Protein AF-A0A3S1APE7-F1 (afdb_monomer_lite)

Foldseek 3Di:
DDDDDDDDDDDDDDDDDDDDDDDDCPDPPPPPQDALVVCVVQFWDWDDDPNFTAIDTDPVNVVLLVVLVVCVVVVNADPVSVSVNVSPVVNVVVRVVVRVVRVD

Radius of gyration: 30.39 Å; chains: 1; bounding box: 60×31×98 Å

Sequence (104 aa):
MIAPFQIPKSDRTQISNDKIKKTQDNPPMTTTLVKPSQFLPEGICIKHINNLMLFKFSDKLGERMQELLDKNKLDTLTPEEAIELEAIGELDDIFSYINGAVAA

pLDDT: mean 79.23, std 20.41, range [37.88, 97.44]

Organism: NCBI:txid447716

Secondary structure (DSSP, 8-state):
--PPP-PPPP-PPP---------------------GGGGHHHHEEEEEETTEEEEEE-HHHHHHHHHHHHHHHTT---HHHHHHHHHHHHHHHHHHHHHHHHH-

Structure (mmCIF, N/CA/C/O backbone):
data_AF-A0A3S1APE7-F1
#
_entry.id   AF-A0A3S1APE7-F1
#
loop_
_atom_site.group_PDB
_atom_site.id
_atom_site.type_symbol
_atom_site.label_atom_id
_atom_site.label_alt_id
_atom_site.label_comp_id
_atom_site.label_asym_id
_atom_site.label_entity_id
_atom_site.label_seq_id
_atom_site.pdbx_PDB_ins_code
_atom_site.Cartn_x
_atom_site.Cartn_y
_atom_site.Cartn_z
_atom_site.occupancy
_atom_site.B_iso_or_equiv
_atom_site.auth_seq_id
_atom_site.auth_comp_id
_atom_site.auth_asym_id
_atom_site.auth_atom_id
_atom_site.pdbx_PDB_model_num
ATOM 1 N N . MET A 1 1 ? 46.574 -22.109 78.065 1.00 49.03 1 MET A N 1
ATOM 2 C CA . MET A 1 1 ? 45.621 -22.335 76.955 1.00 49.03 1 MET A CA 1
ATOM 3 C C . MET A 1 1 ? 44.882 -21.029 76.721 1.00 49.03 1 MET A C 1
ATOM 5 O O . MET A 1 1 ? 44.302 -20.525 77.670 1.00 49.03 1 MET A O 1
ATOM 9 N N . ILE A 1 2 ? 44.986 -20.440 75.529 1.00 45.62 2 ILE A N 1
ATOM 10 C CA . ILE A 1 2 ? 44.364 -19.150 75.184 1.00 45.62 2 ILE A CA 1
ATOM 11 C C . ILE A 1 2 ? 43.212 -19.459 74.220 1.00 45.62 2 ILE A C 1
ATOM 13 O O . ILE A 1 2 ? 43.444 -20.109 73.204 1.00 45.62 2 ILE A O 1
ATOM 17 N N . ALA A 1 3 ? 41.983 -19.059 74.553 1.00 62.56 3 ALA A N 1
ATOM 18 C CA . ALA A 1 3 ? 40.826 -19.218 73.671 1.00 62.56 3 ALA A CA 1
ATOM 19 C C . ALA A 1 3 ? 40.764 -18.053 72.659 1.00 62.56 3 ALA A C 1
ATOM 21 O O . ALA A 1 3 ? 41.035 -16.915 73.051 1.00 62.56 3 ALA A O 1
ATOM 22 N N . PRO A 1 4 ? 40.427 -18.293 71.377 1.00 53.72 4 PRO A N 1
ATOM 23 C CA . PRO A 1 4 ? 40.344 -17.230 70.385 1.00 53.72 4 PRO A CA 1
ATOM 24 C C . PRO A 1 4 ? 39.055 -16.406 70.518 1.00 53.72 4 PRO A C 1
ATOM 26 O O . PRO A 1 4 ? 37.967 -16.915 70.779 1.00 53.72 4 PRO A O 1
ATOM 29 N N . PHE A 1 5 ? 39.234 -15.107 70.307 1.00 46.50 5 PHE A N 1
ATOM 30 C CA . PHE A 1 5 ? 38.241 -14.039 70.237 1.00 46.50 5 PHE A CA 1
ATOM 31 C C . PHE A 1 5 ? 37.373 -14.165 68.975 1.00 46.50 5 PHE A C 1
ATOM 33 O O . PHE A 1 5 ? 37.933 -14.472 67.928 1.00 46.50 5 PHE A O 1
ATOM 40 N N . GLN A 1 6 ? 36.060 -13.878 69.047 1.00 64.00 6 GLN A N 1
ATOM 41 C CA . GLN A 1 6 ? 35.229 -13.583 67.867 1.00 64.00 6 GLN A CA 1
ATOM 42 C C . GLN A 1 6 ? 34.229 -12.439 68.086 1.00 64.00 6 GLN A C 1
ATOM 44 O O . GLN A 1 6 ? 33.583 -12.333 69.126 1.00 64.00 6 GLN A O 1
ATOM 49 N N . ILE A 1 7 ? 34.147 -11.580 67.064 1.00 54.50 7 ILE A N 1
ATOM 50 C CA . ILE A 1 7 ? 33.454 -10.282 67.011 1.00 54.50 7 ILE A CA 1
ATOM 51 C C . ILE A 1 7 ? 31.940 -10.467 66.758 1.00 54.50 7 ILE A C 1
ATOM 53 O O . ILE A 1 7 ? 31.570 -11.301 65.927 1.00 54.50 7 ILE A O 1
ATOM 57 N N . PRO A 1 8 ? 31.052 -9.676 67.397 1.00 48.84 8 PRO A N 1
ATOM 58 C CA . PRO A 1 8 ? 29.602 -9.772 67.215 1.00 48.84 8 PRO A CA 1
ATOM 59 C C . PRO A 1 8 ? 29.132 -9.129 65.901 1.00 48.84 8 PRO A C 1
ATOM 61 O O . PRO A 1 8 ? 29.562 -8.029 65.548 1.00 48.84 8 PRO A O 1
ATOM 64 N N . LYS A 1 9 ? 28.196 -9.773 65.190 1.00 49.12 9 LYS A N 1
ATOM 65 C CA . LYS A 1 9 ? 27.477 -9.136 64.076 1.00 49.12 9 LYS A CA 1
ATOM 66 C C . LYS A 1 9 ? 26.229 -8.426 64.604 1.00 49.12 9 LYS A C 1
ATOM 68 O O . LYS A 1 9 ? 25.368 -9.040 65.222 1.00 49.12 9 LYS A O 1
ATOM 73 N N . SER A 1 10 ? 26.206 -7.118 64.369 1.00 49.53 10 SER A N 1
ATOM 74 C CA . SER A 1 10 ? 25.104 -6.185 64.604 1.00 49.53 10 SER A CA 1
ATOM 75 C C . SER A 1 10 ? 23.951 -6.486 63.649 1.00 49.53 10 SER A C 1
ATOM 77 O O . SER A 1 10 ? 24.171 -6.461 62.437 1.00 49.53 10 SER A O 1
ATOM 79 N N . ASP A 1 11 ? 22.753 -6.747 64.179 1.00 48.94 11 ASP A N 1
ATOM 80 C CA . ASP A 1 11 ? 21.532 -6.801 63.376 1.00 48.94 11 ASP A CA 1
ATOM 81 C C . ASP A 1 11 ? 20.692 -5.546 63.616 1.00 48.94 11 ASP A C 1
ATOM 83 O O . ASP A 1 11 ? 20.328 -5.186 64.739 1.00 48.94 11 ASP A O 1
ATOM 87 N N . ARG A 1 12 ? 20.490 -4.829 62.515 1.00 46.59 12 ARG A N 1
ATOM 88 C CA . ARG A 1 12 ? 19.928 -3.487 62.422 1.00 46.59 12 ARG A CA 1
ATOM 89 C C . ARG A 1 12 ? 18.407 -3.538 62.590 1.00 46.59 12 ARG A C 1
ATOM 91 O O . ARG A 1 12 ? 17.719 -4.350 61.984 1.00 46.59 12 ARG A O 1
ATOM 98 N N . THR A 1 13 ? 17.916 -2.603 63.391 1.00 37.88 13 THR A N 1
ATOM 99 C CA . THR A 1 13 ? 16.523 -2.336 63.755 1.00 37.88 13 THR A CA 1
ATOM 100 C C . THR A 1 13 ? 15.558 -2.266 62.564 1.00 37.88 13 THR A C 1
ATOM 102 O O . THR A 1 13 ? 15.829 -1.603 61.563 1.00 37.88 13 THR A O 1
ATOM 105 N N . GLN A 1 14 ? 14.394 -2.894 62.745 1.00 50.03 14 GLN A N 1
ATOM 106 C CA . GLN A 1 14 ? 13.177 -2.763 61.941 1.00 50.03 14 GLN A CA 1
ATOM 107 C C . GLN A 1 14 ? 12.613 -1.333 62.006 1.00 50.03 14 GLN A C 1
ATOM 109 O O . GLN A 1 14 ? 12.418 -0.800 63.097 1.00 50.03 14 GLN A O 1
ATOM 114 N N . ILE A 1 15 ? 12.254 -0.752 60.861 1.00 49.44 15 ILE A N 1
ATOM 115 C CA . ILE A 1 15 ? 11.312 0.374 60.782 1.00 49.44 15 ILE A CA 1
ATOM 116 C C . ILE A 1 15 ? 10.318 0.111 59.650 1.00 49.44 15 ILE A C 1
ATOM 118 O O . ILE A 1 15 ? 10.653 0.194 58.472 1.00 49.44 15 ILE A O 1
ATOM 122 N N . SER A 1 16 ? 9.089 -0.215 60.049 1.00 45.06 16 SER A N 1
ATOM 123 C CA . SER A 1 16 ? 7.886 -0.104 59.227 1.00 45.06 16 SER A CA 1
ATOM 124 C C . SER A 1 16 ? 7.433 1.351 59.260 1.00 45.06 16 SER A C 1
ATOM 126 O O . SER A 1 16 ? 7.337 1.911 60.348 1.00 45.06 16 SER A O 1
ATOM 128 N N . ASN A 1 17 ? 7.154 1.947 58.103 1.00 42.50 17 ASN A N 1
ATOM 129 C CA . ASN A 1 17 ? 6.326 3.142 58.002 1.00 42.50 17 ASN A CA 1
ATOM 130 C C . ASN A 1 17 ? 5.506 3.074 56.713 1.00 42.50 17 ASN A C 1
ATOM 132 O O . ASN A 1 17 ? 6.020 3.143 55.598 1.00 42.50 17 ASN A O 1
ATOM 136 N N . ASP A 1 18 ? 4.211 2.919 56.935 1.00 45.84 18 ASP A N 1
ATOM 137 C CA . ASP A 1 18 ? 3.114 3.040 55.995 1.00 45.84 18 ASP A CA 1
ATOM 138 C C . ASP A 1 18 ? 3.100 4.429 55.309 1.00 45.84 18 ASP A C 1
ATOM 140 O O . ASP A 1 18 ? 3.474 5.439 55.909 1.00 45.84 18 ASP A O 1
ATOM 144 N N . LYS A 1 19 ? 2.534 4.473 54.093 1.00 51.16 19 LYS A N 1
ATOM 145 C CA . LYS A 1 19 ? 1.965 5.655 53.408 1.00 51.16 19 LYS A CA 1
ATOM 146 C C . LYS A 1 19 ? 2.885 6.666 52.683 1.00 51.16 19 LYS A C 1
ATOM 148 O O . LYS A 1 19 ? 3.034 7.793 53.138 1.00 51.16 19 LYS A O 1
ATOM 153 N N . ILE A 1 20 ? 3.254 6.387 51.420 1.00 48.00 20 ILE A N 1
ATOM 154 C CA . ILE A 1 20 ? 3.287 7.415 50.346 1.00 48.00 20 ILE A CA 1
ATOM 155 C C . ILE A 1 20 ? 2.786 6.833 49.001 1.00 48.00 20 ILE A C 1
ATOM 157 O O . ILE A 1 20 ? 3.521 6.215 48.247 1.00 48.00 20 ILE A O 1
ATOM 161 N N . LYS A 1 21 ? 1.502 7.095 48.723 1.00 39.66 21 LYS A N 1
ATOM 162 C CA . LYS A 1 21 ? 0.955 7.636 47.461 1.00 39.66 21 LYS A CA 1
ATOM 163 C C . LYS A 1 21 ? 1.254 6.909 46.126 1.00 39.66 21 LYS A C 1
ATOM 165 O O . LYS A 1 21 ? 2.256 7.155 45.476 1.00 39.66 21 LYS A O 1
ATOM 170 N N . LYS A 1 22 ? 0.229 6.182 45.657 1.00 49.06 22 LYS A N 1
ATOM 171 C CA . LYS A 1 22 ? -0.344 6.225 44.292 1.00 49.06 22 LYS A CA 1
ATOM 172 C C . LYS A 1 22 ? 0.669 6.386 43.143 1.00 49.06 22 LYS A C 1
ATOM 174 O O . LYS A 1 22 ? 0.828 7.488 42.630 1.00 49.06 22 LYS A O 1
ATOM 179 N N . THR A 1 23 ? 1.185 5.268 42.644 1.00 38.47 23 THR A N 1
ATOM 180 C CA . THR A 1 23 ? 1.513 5.150 41.219 1.00 38.47 23 THR A CA 1
ATOM 181 C C . THR A 1 23 ? 0.635 4.052 40.664 1.00 38.47 23 THR A C 1
ATOM 183 O O . THR A 1 23 ? 0.759 2.882 41.006 1.00 38.47 23 THR A O 1
ATOM 186 N N . GLN A 1 24 ? -0.346 4.501 39.899 1.00 46.78 24 GLN A N 1
ATOM 187 C CA . GLN A 1 24 ? -1.166 3.690 39.030 1.00 46.78 24 GLN A CA 1
ATOM 188 C C . GLN A 1 24 ? -0.197 2.994 38.070 1.00 46.78 24 GLN A C 1
ATOM 190 O O . GLN A 1 24 ? 0.403 3.653 37.223 1.00 46.78 24 GLN A O 1
ATOM 195 N N . ASP A 1 25 ? 0.024 1.699 38.283 1.00 40.41 25 ASP A N 1
ATOM 196 C CA . ASP A 1 25 ? 0.674 0.812 37.325 1.00 40.41 25 ASP A CA 1
ATOM 197 C C . ASP A 1 25 ? -0.282 0.680 36.134 1.00 40.41 25 ASP A C 1
ATOM 199 O O . ASP A 1 25 ? -1.075 -0.252 36.033 1.00 40.41 25 ASP A O 1
ATOM 203 N N . ASN A 1 26 ? -0.316 1.711 35.287 1.00 49.78 26 ASN A N 1
ATOM 204 C CA . ASN A 1 26 ? -0.713 1.494 33.909 1.00 49.78 26 ASN A CA 1
ATOM 205 C C . ASN A 1 26 ? 0.449 0.691 33.312 1.00 49.78 26 ASN A C 1
ATOM 207 O O . ASN A 1 26 ? 1.558 1.236 33.270 1.00 49.78 26 ASN A O 1
ATOM 211 N N . PRO A 1 27 ? 0.242 -0.568 32.881 1.00 55.19 27 PRO A N 1
ATOM 212 C CA . PRO A 1 27 ? 1.295 -1.313 32.208 1.00 55.19 27 PRO A CA 1
ATOM 213 C C . PRO A 1 27 ? 1.810 -0.459 31.041 1.00 55.19 27 PRO A C 1
ATOM 215 O O . PRO A 1 27 ? 1.012 0.275 30.441 1.00 55.19 27 PRO A O 1
ATOM 218 N N . PRO A 1 28 ? 3.119 -0.496 30.724 1.00 54.44 28 PRO A N 1
ATOM 219 C CA . PRO A 1 28 ? 3.645 0.244 29.588 1.00 54.44 28 PRO A CA 1
ATOM 220 C C . PRO A 1 28 ? 2.791 -0.124 28.379 1.00 54.44 28 PRO A C 1
ATOM 222 O O . PRO A 1 28 ? 2.672 -1.308 28.055 1.00 54.44 28 PRO A O 1
ATOM 225 N N . MET A 1 29 ? 2.140 0.879 27.776 1.00 52.94 29 MET A N 1
ATOM 226 C CA . MET A 1 29 ? 1.397 0.696 26.536 1.00 52.94 29 MET A CA 1
ATOM 227 C C . MET A 1 29 ? 2.391 0.113 25.546 1.00 52.94 29 MET A C 1
ATOM 229 O O . MET A 1 29 ? 3.319 0.787 25.102 1.00 52.94 29 MET A O 1
ATOM 233 N N . THR A 1 30 ? 2.272 -1.186 25.323 1.00 48.28 30 THR A N 1
ATOM 234 C CA . THR A 1 30 ? 3.162 -1.949 24.471 1.00 48.28 30 THR A CA 1
ATOM 235 C C . THR A 1 30 ? 2.771 -1.542 23.067 1.00 48.28 30 THR A C 1
ATOM 237 O O . THR A 1 30 ? 1.824 -2.072 22.495 1.00 48.28 30 THR A O 1
ATOM 240 N N . THR A 1 31 ? 3.439 -0.517 22.540 1.00 56.16 31 THR A N 1
ATOM 241 C CA . THR A 1 31 ? 3.325 -0.154 21.136 1.00 56.16 31 THR A CA 1
ATOM 242 C C . THR A 1 31 ? 3.854 -1.347 20.359 1.00 56.16 31 THR A C 1
ATOM 244 O O . THR A 1 31 ? 5.055 -1.612 20.301 1.00 56.16 31 THR A O 1
ATOM 247 N N . THR A 1 32 ? 2.932 -2.162 19.859 1.00 63.47 32 THR A N 1
ATOM 248 C CA . THR A 1 32 ? 3.276 -3.319 19.044 1.00 63.47 32 THR A CA 1
ATOM 249 C C . THR A 1 32 ? 3.822 -2.762 17.741 1.00 63.47 32 THR A C 1
ATOM 251 O O . THR A 1 32 ? 3.063 -2.347 16.876 1.00 63.47 32 T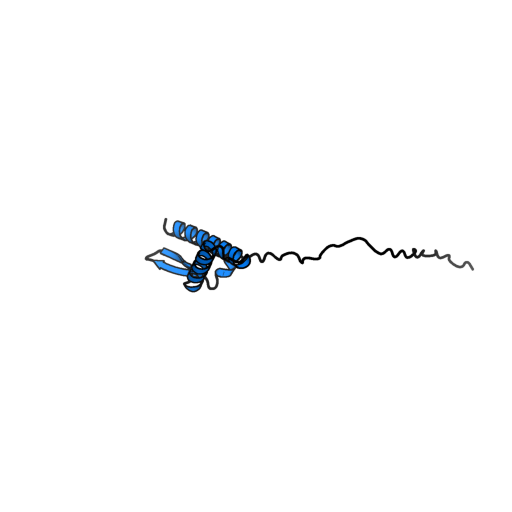HR A O 1
ATOM 254 N N . LEU A 1 33 ? 5.147 -2.659 17.644 1.00 77.31 33 LEU A N 1
ATOM 255 C CA . LEU A 1 33 ? 5.824 -2.189 16.445 1.00 77.31 33 LEU A CA 1
ATOM 256 C C . LEU A 1 33 ? 5.600 -3.221 15.337 1.00 77.31 33 LEU A C 1
ATOM 258 O O . LEU A 1 33 ? 6.218 -4.290 15.342 1.00 77.31 33 LEU A O 1
ATOM 262 N N . VAL A 1 34 ? 4.711 -2.907 14.400 1.00 83.19 34 VAL A N 1
ATOM 263 C CA . VAL A 1 34 ? 4.496 -3.720 13.204 1.00 83.19 34 VAL A CA 1
ATOM 264 C C . VAL A 1 34 ? 5.593 -3.373 12.204 1.00 83.19 34 VAL A C 1
ATOM 266 O O . VAL A 1 34 ? 5.762 -2.220 11.832 1.00 83.19 34 VAL A O 1
ATOM 269 N N . LYS A 1 35 ? 6.380 -4.369 11.790 1.00 88.19 35 LYS A N 1
ATOM 270 C CA . LYS A 1 35 ? 7.404 -4.184 10.753 1.00 88.19 35 LYS A CA 1
ATOM 271 C C . LYS A 1 35 ? 6.780 -4.416 9.374 1.00 88.19 35 LYS A C 1
ATOM 273 O O . LYS A 1 35 ? 6.140 -5.457 9.214 1.00 88.19 35 LYS A O 1
ATOM 278 N N . PRO A 1 36 ? 7.058 -3.578 8.358 1.00 84.88 36 PRO A N 1
ATOM 279 C CA . PRO A 1 36 ? 6.565 -3.786 6.989 1.00 84.88 36 PRO A CA 1
ATOM 280 C C . PRO A 1 36 ? 6.917 -5.171 6.435 1.00 84.88 36 PRO A C 1
ATOM 282 O O . PRO A 1 36 ? 6.128 -5.822 5.751 1.00 84.88 36 PRO A O 1
ATOM 285 N N . SER A 1 37 ? 8.097 -5.681 6.802 1.00 88.44 37 SER A N 1
ATOM 286 C CA . SER A 1 37 ? 8.571 -7.000 6.381 1.00 88.44 37 SER A CA 1
ATOM 287 C C . SER A 1 37 ? 7.700 -8.163 6.865 1.00 88.44 37 SER A C 1
ATOM 289 O O . SER A 1 37 ? 7.748 -9.235 6.264 1.00 88.44 37 SER A O 1
ATOM 291 N N . GLN A 1 38 ? 6.879 -7.968 7.903 1.00 90.62 38 GLN A N 1
ATOM 292 C CA . GLN A 1 38 ? 5.943 -8.980 8.393 1.00 90.62 38 GLN A CA 1
ATOM 293 C C . GLN A 1 38 ? 4.868 -9.327 7.354 1.00 90.62 38 GLN A C 1
ATOM 295 O O . GLN A 1 38 ? 4.352 -10.442 7.367 1.00 90.62 38 GLN A O 1
ATOM 300 N N . PHE A 1 39 ? 4.565 -8.411 6.432 1.00 90.31 39 PHE A N 1
ATOM 301 C CA . PHE A 1 39 ? 3.584 -8.640 5.376 1.00 90.31 39 PHE A CA 1
ATOM 302 C C . PHE A 1 39 ? 4.172 -9.341 4.149 1.00 90.31 39 PHE A C 1
ATOM 304 O O . PHE A 1 39 ? 3.415 -9.835 3.324 1.00 90.31 39 PHE A O 1
ATOM 311 N N . LEU A 1 40 ? 5.498 -9.455 4.015 1.00 89.12 40 LEU A N 1
ATOM 312 C CA . LEU A 1 40 ? 6.122 -10.065 2.834 1.00 89.12 40 LEU A CA 1
ATOM 313 C C . LEU A 1 40 ? 5.678 -11.513 2.545 1.00 89.12 40 LEU A C 1
ATOM 315 O O . LEU A 1 40 ? 5.455 -11.806 1.374 1.00 89.12 40 LEU A O 1
ATOM 319 N N . PRO A 1 41 ? 5.519 -12.425 3.529 1.00 87.94 41 PRO A N 1
ATOM 320 C CA . PRO A 1 41 ? 5.213 -13.830 3.237 1.00 87.94 41 PRO A CA 1
ATOM 321 C C . PRO A 1 41 ? 3.881 -14.068 2.506 1.00 87.94 41 PRO A C 1
ATOM 323 O O . PRO A 1 41 ? 3.801 -14.973 1.682 1.00 87.94 41 PRO A O 1
ATOM 326 N N . GLU A 1 42 ? 2.847 -13.269 2.789 1.00 85.38 42 GLU A N 1
ATOM 327 C CA . GLU A 1 42 ? 1.498 -13.424 2.202 1.00 85.38 42 GLU A CA 1
ATOM 328 C C . GLU A 1 42 ? 1.015 -12.185 1.428 1.00 85.38 42 GLU A C 1
ATOM 330 O O . GLU A 1 42 ? -0.020 -12.204 0.756 1.00 85.38 42 GLU A O 1
ATOM 335 N N . GLY A 1 43 ? 1.737 -11.077 1.549 1.00 86.62 43 GLY A N 1
ATOM 336 C CA . GLY A 1 43 ? 1.322 -9.755 1.100 1.00 86.62 43 GLY A CA 1
ATOM 337 C C . GLY A 1 43 ? 1.938 -9.306 -0.214 1.00 86.62 43 GLY A C 1
ATOM 338 O O . GLY A 1 43 ? 1.518 -8.285 -0.749 1.00 86.62 43 GLY A O 1
ATOM 339 N N . ILE A 1 44 ? 2.906 -10.047 -0.754 1.00 89.75 44 ILE A N 1
ATOM 340 C CA . ILE A 1 44 ? 3.593 -9.694 -1.997 1.00 89.75 44 ILE A CA 1
ATOM 341 C C . ILE A 1 44 ? 3.206 -10.632 -3.137 1.00 89.75 44 ILE A C 1
ATOM 343 O O . ILE A 1 44 ? 3.041 -11.839 -2.972 1.00 89.75 44 ILE A O 1
ATOM 347 N N . CYS A 1 45 ? 3.097 -10.071 -4.331 1.00 91.69 45 CYS A N 1
ATOM 348 C CA . CYS A 1 45 ? 2.993 -10.802 -5.578 1.00 91.69 45 CYS A CA 1
ATOM 349 C C . CYS A 1 45 ? 4.010 -10.246 -6.568 1.00 91.69 45 CYS A C 1
ATOM 351 O O . CYS A 1 45 ? 4.164 -9.033 -6.713 1.00 91.69 45 CYS A O 1
ATOM 353 N N . ILE A 1 46 ? 4.669 -11.149 -7.286 1.00 91.38 46 ILE A N 1
ATOM 354 C CA . ILE A 1 46 ? 5.580 -10.797 -8.369 1.00 91.38 46 ILE A CA 1
ATOM 355 C C . ILE A 1 46 ? 4.815 -10.940 -9.683 1.00 91.38 46 ILE A C 1
ATOM 357 O O . ILE A 1 46 ? 4.238 -11.991 -9.965 1.00 91.38 46 ILE A O 1
ATOM 361 N N . LYS A 1 47 ? 4.798 -9.880 -10.492 1.00 90.56 47 LYS A N 1
ATOM 362 C CA . LYS A 1 47 ? 4.251 -9.894 -11.850 1.00 9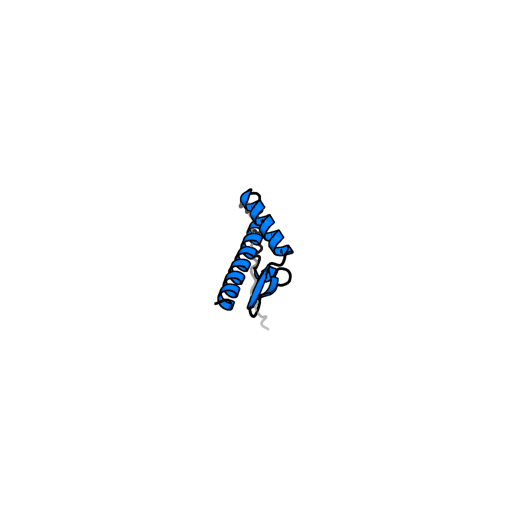0.56 47 LYS A CA 1
ATOM 363 C C . LYS A 1 47 ? 5.362 -9.685 -12.864 1.00 90.56 47 LYS A C 1
ATOM 365 O O . LYS A 1 47 ? 6.131 -8.734 -12.773 1.00 90.56 47 LYS A O 1
ATOM 370 N N . HIS A 1 48 ? 5.399 -10.555 -13.866 1.00 91.38 48 HIS A N 1
ATOM 371 C CA . HIS A 1 48 ? 6.269 -10.376 -15.021 1.00 91.38 48 HIS A CA 1
ATOM 372 C C . HIS A 1 48 ? 5.507 -9.613 -16.102 1.00 91.38 48 HIS A C 1
ATOM 374 O O . HIS A 1 48 ? 4.451 -10.061 -16.551 1.00 91.38 48 HIS A O 1
ATOM 380 N N . ILE A 1 49 ? 6.035 -8.459 -16.500 1.00 89.31 49 ILE A N 1
ATOM 381 C CA . ILE A 1 49 ? 5.512 -7.657 -17.608 1.00 89.31 49 ILE A CA 1
ATOM 382 C C . ILE A 1 49 ? 6.658 -7.475 -18.599 1.00 89.31 49 ILE A C 1
ATOM 384 O O . ILE A 1 49 ? 7.639 -6.793 -18.312 1.00 89.31 49 ILE A O 1
ATOM 388 N N . ASN A 1 50 ? 6.550 -8.123 -19.758 1.00 88.12 50 ASN A N 1
ATOM 389 C CA . ASN A 1 50 ? 7.621 -8.231 -20.751 1.00 88.12 50 ASN A CA 1
ATOM 390 C C . ASN A 1 50 ? 8.897 -8.836 -20.131 1.00 88.12 50 ASN A C 1
ATOM 392 O O . ASN A 1 50 ? 8.906 -10.007 -19.758 1.00 88.12 50 ASN A O 1
ATOM 396 N N . ASN A 1 51 ? 9.959 -8.037 -20.014 1.00 87.06 51 ASN A N 1
ATOM 397 C CA . ASN A 1 51 ? 11.234 -8.410 -19.405 1.00 87.06 51 ASN A CA 1
ATOM 398 C C . ASN A 1 51 ? 11.397 -7.852 -17.982 1.00 87.06 51 ASN A C 1
ATOM 400 O O . ASN A 1 51 ? 12.455 -8.028 -17.385 1.00 87.06 51 ASN A O 1
ATOM 404 N N . LEU A 1 52 ? 10.375 -7.176 -17.447 1.00 90.81 52 LEU A N 1
ATOM 405 C CA . LEU A 1 52 ? 10.398 -6.573 -16.120 1.00 90.81 52 LEU A CA 1
ATOM 406 C C . LEU A 1 52 ? 9.750 -7.497 -15.096 1.00 90.81 52 LEU A C 1
ATOM 408 O O . LEU A 1 52 ? 8.698 -8.094 -15.342 1.00 90.81 52 LEU A O 1
ATOM 412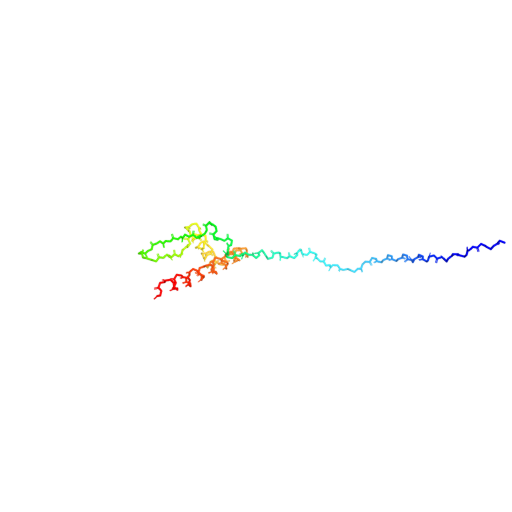 N N . MET A 1 53 ? 10.365 -7.559 -13.921 1.00 90.12 53 MET A N 1
ATOM 413 C CA . MET A 1 53 ? 9.822 -8.209 -12.739 1.00 90.12 53 MET A CA 1
ATOM 414 C C . MET A 1 53 ? 9.365 -7.116 -11.774 1.00 90.12 53 MET A C 1
ATOM 416 O O . MET A 1 53 ? 10.196 -6.444 -11.170 1.00 90.12 53 MET A O 1
ATOM 420 N N . LEU A 1 54 ? 8.052 -6.921 -11.669 1.00 93.00 54 LEU A N 1
ATOM 421 C CA . LEU A 1 54 ? 7.451 -5.890 -10.830 1.00 93.00 54 LEU A CA 1
ATOM 422 C C . LEU A 1 54 ? 6.816 -6.507 -9.587 1.00 93.00 54 LEU A C 1
ATOM 424 O O . LEU A 1 54 ? 6.171 -7.557 -9.646 1.00 93.00 54 LEU A O 1
ATOM 428 N N . PHE A 1 55 ? 6.970 -5.817 -8.469 1.00 92.94 55 PHE A N 1
ATOM 429 C CA . PHE A 1 55 ? 6.388 -6.167 -7.185 1.00 92.94 55 PHE A CA 1
ATOM 430 C C . PHE A 1 55 ? 5.057 -5.442 -7.009 1.00 92.94 55 PHE A C 1
ATOM 432 O O . PHE A 1 55 ? 4.928 -4.266 -7.339 1.00 92.94 55 PHE A O 1
ATOM 439 N N . LYS A 1 56 ? 4.050 -6.140 -6.492 1.00 91.94 56 LYS A N 1
ATOM 440 C CA . LYS A 1 56 ? 2.776 -5.543 -6.091 1.00 91.94 56 LYS A CA 1
ATOM 441 C C . LYS A 1 56 ? 2.250 -6.215 -4.832 1.00 91.94 56 LYS A C 1
ATOM 443 O O . LYS A 1 56 ? 2.694 -7.310 -4.483 1.00 91.94 56 LYS A O 1
ATOM 448 N N . PHE A 1 57 ? 1.234 -5.624 -4.218 1.00 95.75 57 PHE A N 1
ATOM 449 C CA . PHE A 1 57 ? 0.487 -6.314 -3.177 1.00 95.75 57 PHE A CA 1
ATOM 450 C C . PHE A 1 57 ? -0.292 -7.519 -3.711 1.00 95.75 57 PHE A C 1
ATOM 452 O O . PHE A 1 57 ? -0.763 -7.544 -4.861 1.00 95.75 57 PHE A O 1
ATOM 459 N N . SER A 1 58 ? -0.423 -8.528 -2.850 1.00 95.25 58 SER A N 1
ATOM 460 C CA . SER A 1 58 ? -1.438 -9.562 -3.006 1.00 95.25 58 SER A CA 1
ATOM 461 C C . SER A 1 58 ? -2.825 -8.943 -2.877 1.00 95.25 58 SER A C 1
ATOM 463 O O . SER A 1 58 ? -2.990 -7.887 -2.266 1.00 95.25 58 SER A O 1
ATOM 465 N N . ASP A 1 59 ? -3.828 -9.588 -3.466 1.00 93.94 59 ASP A N 1
ATOM 466 C CA . ASP A 1 59 ? -5.180 -9.025 -3.491 1.00 93.94 59 ASP A CA 1
ATOM 467 C C . ASP A 1 59 ? -5.726 -8.870 -2.056 1.00 93.94 59 ASP A C 1
ATOM 469 O O . ASP A 1 59 ? -6.246 -7.816 -1.715 1.00 93.94 59 ASP A O 1
ATOM 473 N N . LYS A 1 60 ? -5.435 -9.834 -1.169 1.00 94.12 60 LYS A N 1
ATOM 474 C CA . LYS A 1 60 ? -5.744 -9.772 0.272 1.00 94.12 60 LYS A CA 1
ATOM 475 C C . LYS A 1 60 ? -5.130 -8.549 0.963 1.00 94.12 60 LYS A C 1
ATOM 477 O O . LYS A 1 60 ? -5.807 -7.887 1.744 1.00 94.12 60 LYS A O 1
ATOM 482 N N . LEU A 1 61 ? -3.846 -8.262 0.721 1.00 95.19 61 LEU A N 1
ATOM 483 C CA . LEU A 1 61 ? -3.185 -7.126 1.371 1.00 95.19 61 LEU A CA 1
ATOM 484 C C . LEU A 1 61 ? -3.644 -5.790 0.771 1.00 95.19 61 LEU A C 1
ATOM 486 O O . LEU A 1 61 ? -3.831 -4.828 1.509 1.00 95.19 61 LEU A O 1
ATOM 490 N N . GLY A 1 62 ? -3.878 -5.744 -0.542 1.00 94.94 62 GLY A N 1
ATOM 491 C CA . GLY A 1 62 ? -4.438 -4.571 -1.213 1.00 94.94 62 GLY A CA 1
ATOM 492 C C . GLY A 1 62 ? -5.853 -4.237 -0.732 1.00 94.94 62 GLY A C 1
ATOM 493 O O . GLY A 1 62 ? -6.135 -3.080 -0.434 1.00 94.94 62 GLY A O 1
ATOM 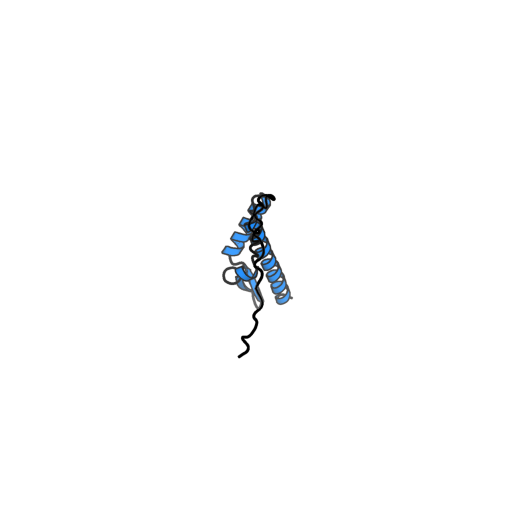494 N N . GLU A 1 63 ? -6.724 -5.240 -0.587 1.00 96.12 63 GLU A N 1
ATOM 495 C CA . GLU A 1 63 ? -8.066 -5.077 -0.008 1.00 96.12 63 GLU A CA 1
ATOM 496 C C . GLU A 1 63 ? -7.987 -4.571 1.436 1.00 96.12 63 GLU A C 1
ATOM 498 O O . GLU A 1 63 ? -8.652 -3.595 1.778 1.00 96.12 63 GLU A O 1
ATOM 503 N N . ARG A 1 64 ? -7.102 -5.151 2.262 1.00 95.88 64 ARG A N 1
ATOM 504 C CA . ARG A 1 64 ? -6.892 -4.692 3.642 1.00 95.88 64 ARG A CA 1
ATOM 505 C C . ARG A 1 64 ? -6.419 -3.240 3.704 1.00 95.88 64 ARG A C 1
ATOM 507 O O . ARG A 1 64 ? -6.930 -2.466 4.509 1.00 95.88 64 ARG A O 1
ATOM 514 N N . MET A 1 65 ? -5.474 -2.853 2.848 1.00 95.62 65 MET A N 1
ATOM 515 C CA . MET A 1 65 ? -5.014 -1.467 2.749 1.00 95.62 65 MET A CA 1
ATOM 516 C C . MET A 1 65 ? -6.166 -0.525 2.387 1.00 95.62 65 MET A C 1
ATOM 518 O O . MET A 1 65 ? -6.309 0.531 3.000 1.00 95.62 65 MET A O 1
ATOM 522 N N . GLN A 1 66 ? -7.012 -0.914 1.430 1.00 96.75 66 GLN A N 1
ATOM 523 C CA . GLN A 1 66 ? -8.160 -0.110 1.021 1.00 96.75 66 GLN A CA 1
ATOM 524 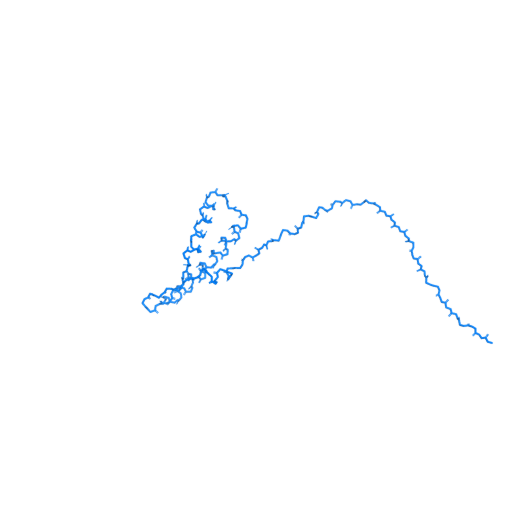C C . GLN A 1 66 ? -9.181 0.053 2.155 1.00 96.75 66 GLN A C 1
ATOM 526 O O . GLN A 1 66 ? -9.618 1.171 2.416 1.00 96.75 66 GLN A O 1
ATOM 531 N N . GLU A 1 67 ? -9.503 -1.019 2.883 1.00 97.25 67 GLU A N 1
ATOM 532 C CA . GLU A 1 67 ? -10.378 -0.951 4.061 1.00 97.25 67 GLU A CA 1
ATOM 533 C C . GLU A 1 67 ? -9.840 0.012 5.127 1.00 97.25 67 GLU A C 1
ATOM 535 O O . GLU A 1 67 ? -10.593 0.802 5.701 1.00 97.25 67 GLU A O 1
ATOM 540 N N . LEU A 1 68 ? -8.534 -0.045 5.399 1.00 97.38 68 LEU A N 1
ATOM 541 C CA . LEU A 1 68 ? -7.873 0.832 6.363 1.00 97.38 68 LEU A CA 1
ATOM 542 C C . LEU A 1 68 ? -7.906 2.294 5.905 1.00 97.38 68 LEU A C 1
ATOM 544 O O . LEU A 1 68 ? -8.196 3.182 6.705 1.00 97.38 68 LEU A O 1
ATOM 548 N N . LEU A 1 69 ? -7.674 2.558 4.618 1.00 97.00 69 LEU A N 1
ATOM 549 C CA . LEU A 1 69 ? -7.801 3.898 4.043 1.00 97.00 69 LEU A CA 1
ATOM 550 C C . LEU A 1 69 ? -9.238 4.422 4.134 1.00 97.00 69 LEU A C 1
ATOM 552 O O . LEU A 1 69 ? -9.443 5.594 4.449 1.00 97.00 69 LEU A O 1
ATOM 556 N N . ASP A 1 70 ? -10.236 3.573 3.900 1.00 97.44 70 ASP A N 1
ATOM 557 C CA . ASP A 1 70 ? -11.646 3.955 3.996 1.00 97.44 70 ASP A CA 1
ATOM 558 C C . ASP A 1 70 ? -12.041 4.284 5.441 1.00 97.44 70 ASP A C 1
ATOM 560 O O . ASP A 1 70 ? -12.680 5.307 5.692 1.00 97.44 70 ASP A O 1
ATOM 564 N N . LYS A 1 71 ? -11.581 3.491 6.414 1.00 96.69 71 LYS A N 1
ATOM 565 C CA . LYS A 1 71 ? -11.740 3.797 7.844 1.00 96.69 71 LYS A CA 1
ATOM 566 C C . LYS A 1 71 ? -11.002 5.064 8.266 1.00 96.69 71 LYS A C 1
ATOM 568 O O . LYS A 1 71 ? -11.520 5.812 9.090 1.00 96.69 71 LYS A O 1
ATOM 573 N N . ASN A 1 72 ? -9.815 5.316 7.713 1.00 95.19 72 ASN A N 1
ATOM 574 C CA . ASN A 1 72 ? -9.047 6.529 7.986 1.00 95.19 72 ASN A CA 1
ATOM 575 C C . ASN A 1 72 ? -9.802 7.777 7.507 1.00 95.19 72 ASN A C 1
ATOM 577 O O . ASN A 1 72 ? -9.920 8.735 8.258 1.00 95.19 72 ASN A O 1
ATOM 581 N N . LYS A 1 73 ? -10.413 7.730 6.314 1.00 95.81 73 LYS A N 1
ATOM 582 C CA . LYS A 1 73 ? -11.263 8.818 5.787 1.00 95.81 73 LYS A CA 1
ATOM 583 C C . LYS A 1 73 ? -12.495 9.102 6.650 1.00 95.81 73 LYS A C 1
ATOM 585 O O . LYS A 1 73 ? -13.020 10.210 6.601 1.00 95.81 73 LYS A O 1
ATOM 590 N N . LEU A 1 74 ? -12.988 8.096 7.370 1.00 96.19 74 LEU A N 1
ATOM 591 C CA . LEU A 1 74 ? -14.132 8.208 8.278 1.00 96.19 74 LEU A CA 1
ATOM 592 C C . LEU A 1 74 ? -13.720 8.551 9.719 1.00 96.19 74 LEU A C 1
ATOM 594 O O . LEU A 1 74 ? -14.592 8.620 10.583 1.00 96.19 74 LEU A O 1
ATOM 598 N N . ASP A 1 75 ? -12.422 8.734 9.988 1.00 93.56 75 ASP A N 1
ATOM 599 C CA . ASP A 1 75 ? -11.851 8.912 11.328 1.00 93.56 75 ASP A CA 1
ATOM 600 C C . ASP A 1 75 ? -12.215 7.773 12.309 1.00 93.56 75 ASP A C 1
ATOM 602 O O . ASP A 1 75 ? -12.272 7.959 13.525 1.00 93.56 75 ASP A O 1
ATOM 606 N N . THR A 1 76 ? -12.456 6.562 11.792 1.00 95.19 76 THR A N 1
ATOM 607 C CA . THR A 1 76 ? -12.832 5.374 12.586 1.00 95.19 76 THR A CA 1
ATOM 608 C C . THR A 1 76 ? -11.690 4.374 12.764 1.00 95.19 76 THR A C 1
ATOM 610 O O . THR A 1 76 ? -11.932 3.227 13.138 1.00 95.19 76 THR A O 1
ATOM 613 N N . LEU A 1 77 ? -10.457 4.765 12.439 1.00 95.75 77 LEU A N 1
ATOM 614 C CA . LEU A 1 77 ? -9.288 3.893 12.510 1.00 95.75 77 LEU A CA 1
ATOM 615 C C . LEU A 1 77 ? -8.879 3.671 13.972 1.00 95.75 77 LEU A C 1
ATOM 617 O O . LEU A 1 77 ? -8.709 4.635 14.722 1.00 95.75 77 LEU A O 1
ATOM 621 N N . THR A 1 78 ? -8.708 2.417 14.393 1.00 94.75 78 THR A N 1
ATOM 622 C CA . THR A 1 78 ? -8.152 2.153 15.729 1.00 94.75 78 THR A CA 1
ATOM 623 C C . THR A 1 78 ? -6.645 2.442 15.752 1.00 94.75 78 THR A C 1
ATOM 625 O O . THR A 1 78 ? -6.007 2.470 14.697 1.00 94.75 78 THR A O 1
ATOM 628 N N . PRO A 1 79 ? -6.031 2.639 16.932 1.00 92.38 79 PRO A N 1
ATOM 629 C CA . PRO A 1 79 ? -4.582 2.812 17.035 1.00 92.38 79 PRO A CA 1
ATOM 630 C C . PRO A 1 79 ? -3.785 1.651 16.423 1.00 92.38 79 PRO A C 1
ATOM 632 O O . PRO A 1 79 ? -2.759 1.870 15.789 1.00 92.38 79 PRO A O 1
ATOM 635 N N . GLU A 1 80 ? -4.266 0.418 16.572 1.00 91.62 80 GLU A N 1
ATOM 636 C CA . GLU A 1 80 ? -3.643 -0.775 15.994 1.00 91.62 80 GLU A CA 1
ATOM 637 C C . GLU A 1 80 ? -3.748 -0.771 14.467 1.00 91.62 80 GLU A C 1
ATOM 639 O O . GLU A 1 80 ? -2.774 -1.062 13.777 1.00 91.62 80 GLU A O 1
ATOM 644 N N . GLU A 1 81 ? -4.913 -0.389 13.943 1.00 94.81 81 GLU A N 1
ATOM 645 C CA . GLU A 1 81 ? -5.152 -0.247 12.507 1.00 94.81 81 GLU A CA 1
ATOM 646 C C . GLU A 1 81 ? -4.334 0.895 11.890 1.00 94.81 81 GLU A C 1
ATOM 648 O O . GLU A 1 81 ? -3.908 0.795 10.743 1.00 94.81 81 GLU A O 1
ATOM 653 N N . ALA A 1 82 ? -4.063 1.962 12.647 1.00 94.31 82 ALA A N 1
ATOM 654 C CA . ALA A 1 82 ? -3.183 3.044 12.216 1.00 94.31 82 ALA A CA 1
ATOM 655 C C . ALA A 1 82 ? -1.734 2.570 12.047 1.00 94.31 82 ALA A C 1
ATOM 657 O O . ALA A 1 82 ? -1.115 2.862 11.027 1.00 94.31 82 ALA A O 1
ATOM 658 N N . ILE A 1 83 ? -1.225 1.789 13.005 1.00 94.00 83 ILE A N 1
ATOM 659 C CA . ILE A 1 83 ? 0.115 1.189 12.925 1.00 94.00 83 ILE A CA 1
ATOM 660 C C . ILE A 1 83 ? 0.187 0.184 11.763 1.00 94.00 83 ILE A C 1
ATOM 662 O O . ILE A 1 83 ? 1.189 0.119 11.052 1.00 94.00 83 ILE A O 1
ATOM 666 N N . GLU A 1 84 ? -0.873 -0.602 11.548 1.00 94.62 84 GLU A N 1
ATOM 667 C CA . GLU A 1 84 ? -0.971 -1.520 10.408 1.00 94.62 84 GLU A CA 1
ATOM 668 C C . GLU A 1 84 ? -0.916 -0.761 9.074 1.00 94.62 84 GLU A C 1
ATOM 670 O O . GLU A 1 84 ? -0.128 -1.118 8.198 1.00 94.62 84 GLU A O 1
ATOM 675 N N . LEU A 1 85 ? -1.710 0.305 8.933 1.00 95.81 85 LEU A N 1
ATOM 676 C CA . LEU A 1 85 ? -1.760 1.128 7.726 1.00 95.81 85 LEU A CA 1
ATOM 677 C C . LEU A 1 85 ? -0.413 1.801 7.431 1.00 95.81 85 LEU A C 1
ATOM 679 O O . LEU A 1 85 ? 0.011 1.818 6.278 1.00 95.81 85 LEU A O 1
ATOM 683 N N . GLU A 1 86 ? 0.269 2.315 8.456 1.00 95.31 86 GLU A N 1
ATOM 684 C CA . GLU A 1 86 ? 1.608 2.901 8.332 1.00 95.31 86 GLU A CA 1
ATOM 685 C C . GLU A 1 86 ? 2.614 1.871 7.799 1.00 95.31 86 GLU A C 1
ATOM 687 O O . GLU A 1 86 ? 3.278 2.110 6.791 1.00 95.31 86 GLU A O 1
ATOM 692 N N . ALA A 1 87 ? 2.654 0.678 8.396 1.00 94.56 87 ALA A N 1
ATOM 693 C CA . ALA A 1 87 ? 3.574 -0.375 7.978 1.00 94.56 87 ALA A CA 1
ATOM 694 C C . ALA A 1 87 ? 3.273 -0.922 6.565 1.00 94.56 87 ALA A C 1
ATOM 696 O O . ALA A 1 87 ? 4.198 -1.321 5.854 1.00 94.56 87 ALA A O 1
ATOM 697 N N . ILE A 1 88 ? 2.003 -0.946 6.139 1.00 95.38 88 ILE A N 1
ATOM 698 C CA . ILE A 1 88 ? 1.629 -1.287 4.756 1.00 95.38 88 ILE A CA 1
ATOM 699 C C . ILE A 1 88 ? 2.044 -0.168 3.788 1.00 95.38 88 ILE A C 1
ATOM 701 O O . ILE A 1 88 ? 2.558 -0.465 2.711 1.00 95.38 88 ILE A O 1
ATOM 705 N N . GLY A 1 89 ? 1.870 1.100 4.170 1.00 94.75 89 GLY A N 1
ATOM 706 C CA . GLY A 1 89 ? 2.291 2.254 3.371 1.00 94.75 89 GLY A CA 1
ATOM 707 C C . GLY A 1 89 ? 3.800 2.279 3.122 1.00 94.75 89 GLY A C 1
ATOM 708 O O . GLY A 1 89 ? 4.231 2.420 1.982 1.00 94.75 89 GLY A O 1
ATOM 709 N N . GLU A 1 90 ? 4.609 2.019 4.153 1.00 95.19 90 GLU A N 1
ATOM 710 C CA . GLU A 1 90 ? 6.065 1.883 3.996 1.00 95.19 90 GLU A CA 1
ATOM 711 C C . GLU A 1 90 ? 6.442 0.772 3.000 1.00 95.19 90 GLU A C 1
ATOM 713 O O . GLU A 1 90 ? 7.415 0.891 2.252 1.00 95.19 90 GLU A O 1
ATOM 718 N N . LEU A 1 91 ? 5.673 -0.322 2.969 1.00 93.50 91 LEU A N 1
ATOM 719 C CA . LEU A 1 91 ? 5.901 -1.403 2.016 1.00 93.50 91 LEU A CA 1
ATOM 720 C C . LEU A 1 91 ? 5.583 -0.978 0.571 1.00 93.50 91 LEU A C 1
ATOM 722 O O . LEU A 1 91 ? 6.297 -1.389 -0.346 1.00 93.50 91 LEU A O 1
ATOM 726 N N . ASP A 1 92 ? 4.560 -0.143 0.371 1.00 93.75 92 ASP A N 1
ATOM 727 C CA . ASP A 1 92 ? 4.191 0.404 -0.943 1.00 93.75 92 ASP A CA 1
ATOM 728 C C . ASP A 1 92 ? 5.291 1.316 -1.499 1.00 93.75 92 ASP A C 1
ATOM 730 O O . ASP A 1 92 ? 5.682 1.198 -2.664 1.00 93.75 92 ASP A O 1
ATOM 734 N N . ASP A 1 93 ? 5.866 2.163 -0.642 1.00 94.62 93 ASP A N 1
ATOM 735 C CA . ASP A 1 93 ? 6.980 3.045 -0.999 1.00 94.62 93 ASP A CA 1
ATOM 736 C C . ASP A 1 93 ? 8.215 2.242 -1.436 1.00 94.62 93 ASP A C 1
ATOM 738 O O . ASP A 1 93 ? 8.854 2.553 -2.449 1.00 94.62 93 ASP A O 1
ATOM 742 N N . ILE A 1 94 ? 8.530 1.158 -0.716 1.00 92.75 94 ILE A N 1
ATOM 743 C CA . ILE A 1 94 ? 9.625 0.244 -1.070 1.00 92.75 94 ILE A CA 1
ATOM 744 C C . ILE A 1 94 ? 9.374 -0.384 -2.446 1.00 92.75 94 ILE A C 1
ATOM 746 O O . ILE A 1 94 ? 10.282 -0.425 -3.283 1.00 92.75 94 ILE A O 1
ATOM 750 N N . PHE A 1 95 ? 8.158 -0.869 -2.707 1.00 93.00 95 PHE A N 1
ATOM 751 C CA . PHE A 1 95 ? 7.819 -1.465 -4.000 1.00 93.00 95 PHE A CA 1
ATOM 752 C C . PHE A 1 95 ? 7.873 -0.442 -5.127 1.00 93.00 95 PHE A C 1
ATOM 754 O O . PHE A 1 95 ? 8.441 -0.739 -6.176 1.00 93.00 95 PHE A O 1
ATOM 761 N N . SER A 1 96 ? 7.354 0.763 -4.907 1.00 93.88 96 SER A N 1
ATOM 762 C CA . SER A 1 96 ? 7.408 1.863 -5.868 1.00 93.88 96 SER A CA 1
ATOM 763 C C . SER A 1 96 ? 8.848 2.216 -6.239 1.00 93.88 96 SER A C 1
ATOM 765 O O . SER A 1 96 ? 9.164 2.337 -7.425 1.00 93.88 96 SER A O 1
ATOM 767 N N . TYR A 1 97 ? 9.748 2.292 -5.253 1.00 94.88 97 TYR A N 1
ATOM 768 C CA . TYR A 1 97 ? 11.171 2.528 -5.492 1.00 94.88 97 TYR A CA 1
ATOM 769 C C . TYR A 1 97 ? 11.819 1.409 -6.317 1.00 94.88 97 TYR A C 1
ATOM 771 O O . TYR A 1 97 ? 12.457 1.683 -7.335 1.00 94.88 97 TYR A O 1
ATOM 779 N N . ILE A 1 98 ? 11.640 0.146 -5.911 1.00 92.25 98 ILE A N 1
ATOM 780 C CA . ILE A 1 98 ? 12.242 -1.002 -6.608 1.00 92.25 98 ILE A CA 1
ATOM 781 C C . ILE A 1 98 ? 11.699 -1.106 -8.036 1.00 92.25 98 ILE A C 1
ATOM 783 O O . ILE A 1 98 ? 12.474 -1.250 -8.980 1.00 92.25 98 ILE A O 1
ATOM 787 N N . ASN A 1 99 ? 10.382 -0.996 -8.211 1.00 93.81 99 ASN A N 1
ATOM 788 C CA . ASN A 1 99 ? 9.741 -1.040 -9.522 1.00 93.81 99 ASN A CA 1
ATOM 789 C C . ASN A 1 99 ? 10.231 0.092 -10.429 1.00 93.81 99 ASN A C 1
ATOM 791 O O . ASN A 1 99 ? 10.506 -0.152 -11.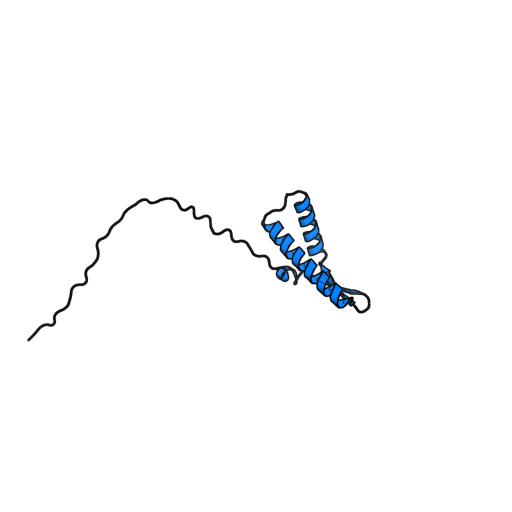602 1.00 93.81 99 ASN A O 1
ATOM 795 N N . GLY A 1 100 ? 10.379 1.307 -9.893 1.00 94.00 100 GLY A N 1
ATOM 796 C CA . GLY A 1 100 ? 10.932 2.445 -10.624 1.00 94.00 100 GLY A CA 1
ATOM 797 C C . GLY A 1 100 ? 12.383 2.219 -11.048 1.00 94.00 100 GLY A C 1
ATOM 798 O O . GLY A 1 100 ? 12.727 2.486 -12.194 1.00 94.00 100 GLY A O 1
ATOM 799 N N . ALA A 1 101 ? 13.218 1.667 -10.164 1.00 92.88 101 ALA A N 1
ATOM 800 C CA . ALA A 1 101 ? 14.617 1.363 -10.464 1.00 92.88 101 ALA A CA 1
ATOM 801 C C . ALA A 1 101 ? 14.783 0.241 -11.505 1.00 92.88 101 ALA A C 1
ATOM 803 O O . ALA A 1 101 ? 15.709 0.288 -12.306 1.00 92.88 101 ALA A O 1
ATOM 804 N N . VAL A 1 102 ? 13.899 -0.762 -11.501 1.00 90.56 102 VAL A N 1
ATOM 805 C CA . VAL A 1 102 ? 13.911 -1.875 -12.470 1.00 90.56 102 VAL A CA 1
ATOM 806 C C . VAL A 1 102 ? 13.369 -1.452 -13.839 1.00 90.56 102 VAL A C 1
ATOM 808 O O . VAL A 1 102 ? 13.761 -2.027 -14.851 1.00 90.56 102 VAL A O 1
ATOM 811 N N . ALA A 1 103 ? 12.462 -0.474 -13.882 1.00 88.50 103 ALA A N 1
ATOM 812 C CA . ALA A 1 103 ? 11.852 0.020 -15.116 1.00 88.50 103 ALA A CA 1
ATOM 813 C C . ALA A 1 103 ? 12.612 1.187 -15.780 1.00 88.50 103 ALA A C 1
ATOM 815 O O . ALA A 1 103 ? 12.212 1.600 -16.871 1.00 88.50 103 ALA A O 1
ATOM 816 N N . ALA A 1 104 ? 13.643 1.728 -15.120 1.00 79.62 104 ALA A N 1
ATOM 817 C CA . ALA A 1 104 ? 14.488 2.819 -15.616 1.00 79.62 104 ALA A CA 1
ATOM 818 C C . ALA A 1 104 ? 15.448 2.358 -16.724 1.00 79.62 104 ALA A C 1
ATOM 820 O O . ALA A 1 104 ? 15.624 3.137 -17.689 1.00 79.62 104 ALA A O 1
#